Protein AF-A0A438KG16-F1 (afdb_monomer_lite)

Foldseek 3Di:
DDWDQDPVVRGTADWDQPPVQRFIAGPPPRDTPDGNNDDPDDPPDPVPVDPPVPDPVPPDDDFDPVDPCSDDDDDDDDDPDDDDDVVVPPPPVSDDDDDDDDDDDD

pLDDT: mean 73.13, std 16.73, range [38.31, 95.62]

Secondary structure (DSSP, 8-state):
--EEEETTTTEEEEEEEETTTTEEEETTT--EEEES-------TT---SS-GGG-TT--S----TTSS-----------TT--TTGGGGS-GGGS-----------

Organism: Vitis vinifera (NCBI:txid29760)

Sequence (106 aa):
MTDTYCPECKRYTEVVLDHSAGDTVCSECGLVLEAHSIDEASEWRTFANESADNDPVRVGGPSNPLLADGGLSTLISKPPMADPPMTSSLPHWVGGRTAAPTLTAP

Radius of gyration: 26.06 Å; chains: 1; bounding box: 80×26×62 Å

InterPro domains:
  IPR000812 Transcription factor TFIIB [PR00685] (19-39)
  IPR000812 Transcription factor TFIIB [PR00685] (41-54)
  IPR000812 Transcription factor TFIIB [PR00685] (55-76)
  IPR000812 Transcriptio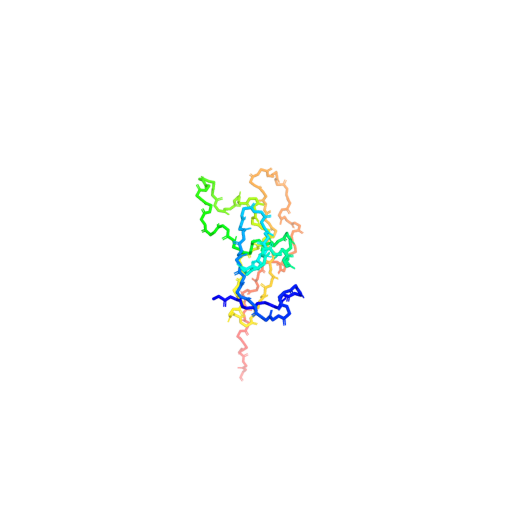n factor TFIIB [PTHR11618] (4-77)
  IPR013137 Zinc finger, TFIIB-type [PF08271] (5-47)
  IPR013137 Zinc finger, TFIIB-type [PS51134] (2-34)

Structure (mmCIF, N/CA/C/O backbone):
data_AF-A0A438KG16-F1
#
_entry.id   AF-A0A438KG16-F1
#
loop_
_atom_site.group_PDB
_atom_site.id
_atom_site.type_symbol
_atom_site.label_atom_id
_atom_site.label_alt_id
_atom_site.label_comp_id
_atom_site.label_asym_id
_atom_site.label_entity_id
_atom_site.label_seq_id
_atom_site.pdbx_PDB_ins_code
_atom_site.Cartn_x
_atom_site.Cartn_y
_atom_site.Cartn_z
_atom_site.occupancy
_atom_site.B_iso_or_equiv
_atom_site.auth_seq_id
_atom_site.auth_comp_id
_atom_site.auth_asym_id
_atom_site.auth_atom_id
_atom_site.pdbx_PDB_model_num
ATOM 1 N N . MET A 1 1 ? 0.329 -12.232 10.632 1.00 56.88 1 MET A N 1
ATOM 2 C CA . MET A 1 1 ? -0.754 -11.254 10.822 1.00 56.88 1 MET A CA 1
ATOM 3 C C . MET A 1 1 ? -0.135 -9.998 11.385 1.00 56.88 1 MET A C 1
ATOM 5 O O . MET A 1 1 ? 0.636 -10.094 12.330 1.00 56.88 1 MET A O 1
ATOM 9 N N . THR A 1 2 ? -0.347 -8.873 10.716 1.00 75.25 2 THR A N 1
ATOM 10 C CA . THR A 1 2 ? 0.105 -7.552 11.154 1.00 75.25 2 THR A CA 1
ATOM 11 C C . THR A 1 2 ? -0.912 -7.004 12.148 1.00 75.25 2 THR A C 1
ATOM 13 O O . THR A 1 2 ? -2.090 -6.907 11.820 1.00 75.25 2 THR A O 1
ATOM 16 N N . ASP A 1 3 ? -0.482 -6.661 13.358 1.00 83.44 3 ASP A N 1
ATOM 17 C CA . ASP A 1 3 ? -1.341 -6.008 14.348 1.00 83.44 3 ASP A CA 1
ATOM 18 C C . ASP A 1 3 ? -1.251 -4.486 14.183 1.00 83.44 3 ASP A C 1
ATOM 20 O O . ASP A 1 3 ? -0.155 -3.922 14.189 1.00 83.44 3 ASP A O 1
ATOM 24 N N . THR A 1 4 ? -2.394 -3.808 14.044 1.00 92.19 4 THR A N 1
ATOM 25 C CA . THR A 1 4 ? -2.469 -2.338 13.918 1.00 92.19 4 THR A CA 1
ATOM 26 C C . THR A 1 4 ? -3.402 -1.761 14.977 1.00 92.19 4 THR A C 1
ATOM 28 O O . THR A 1 4 ? -4.368 -2.401 15.395 1.00 92.19 4 THR A O 1
ATOM 31 N N . TYR A 1 5 ? -3.100 -0.556 15.461 1.00 94.31 5 TYR A N 1
ATOM 32 C CA . TYR A 1 5 ? -3.929 0.104 16.464 1.00 94.31 5 TYR A CA 1
ATOM 33 C C . TYR A 1 5 ? -5.231 0.616 15.842 1.00 94.31 5 TYR A C 1
ATOM 35 O O . TYR A 1 5 ? -5.209 1.495 14.981 1.00 94.31 5 TYR A O 1
ATOM 43 N N . CYS A 1 6 ? -6.369 0.107 16.312 1.00 95.62 6 CYS A N 1
ATOM 44 C CA . CYS A 1 6 ? -7.680 0.583 15.890 1.00 95.62 6 CYS A CA 1
ATOM 45 C C . CYS A 1 6 ? -8.187 1.681 16.848 1.00 95.62 6 CYS A C 1
ATOM 47 O O . CYS A 1 6 ? -8.341 1.411 18.046 1.00 95.62 6 CYS A O 1
ATOM 49 N N . PRO A 1 7 ? -8.500 2.899 16.362 1.00 94.94 7 PRO A N 1
ATOM 50 C CA . PRO A 1 7 ? -8.982 3.991 17.209 1.00 94.94 7 PRO A CA 1
ATOM 51 C C . PRO A 1 7 ? -10.385 3.742 17.790 1.00 94.94 7 PRO A C 1
ATOM 53 O O . PRO A 1 7 ? -10.659 4.187 18.903 1.00 94.94 7 PRO A O 1
ATOM 56 N N . GLU A 1 8 ? -11.244 2.989 17.095 1.00 94.75 8 GLU A N 1
ATOM 57 C CA . GLU A 1 8 ? -12.591 2.640 17.576 1.00 94.75 8 GLU A CA 1
ATOM 58 C C . GLU A 1 8 ? -12.548 1.550 18.659 1.00 94.75 8 GLU A C 1
ATOM 60 O O . GLU A 1 8 ? -13.154 1.691 19.721 1.00 94.75 8 GLU A O 1
ATOM 65 N N . CYS A 1 9 ? -11.757 0.489 18.456 1.00 94.06 9 CYS A N 1
ATOM 66 C CA . CYS A 1 9 ? -11.582 -0.566 19.462 1.00 94.06 9 CYS A CA 1
ATOM 67 C C . CYS A 1 9 ? -10.634 -0.171 20.607 1.00 94.06 9 CYS A C 1
ATOM 69 O O . CYS A 1 9 ? -10.584 -0.863 21.626 1.00 94.06 9 CYS A O 1
ATOM 71 N N . LYS A 1 10 ? -9.862 0.912 20.439 1.00 94.88 10 LYS A N 1
ATOM 72 C CA . LYS A 1 10 ? -8.853 1.429 21.383 1.00 94.88 10 LYS A CA 1
ATOM 73 C C . LYS A 1 10 ? -7.788 0.403 21.785 1.00 94.88 10 LYS A C 1
ATOM 75 O O . LYS A 1 10 ? -7.237 0.467 22.886 1.00 94.88 10 LYS A O 1
ATOM 80 N N . ARG A 1 11 ? -7.487 -0.544 20.899 1.00 93.94 11 ARG A N 1
ATOM 81 C CA . ARG A 1 11 ? -6.512 -1.622 21.109 1.00 93.94 11 ARG A CA 1
ATOM 82 C C . ARG A 1 11 ? -5.847 -2.002 19.792 1.00 93.94 11 ARG A C 1
ATOM 84 O O . ARG A 1 11 ? -6.348 -1.661 18.723 1.00 93.94 11 ARG A O 1
ATOM 91 N N . TYR A 1 12 ? -4.734 -2.722 19.887 1.00 94.00 12 TYR A N 1
ATOM 92 C CA . TYR A 1 12 ? -4.168 -3.409 18.732 1.00 94.00 12 TYR A CA 1
ATOM 93 C C . TYR A 1 12 ? -5.086 -4.559 18.348 1.00 94.00 12 TYR A C 1
ATOM 95 O O . TYR A 1 12 ? -5.495 -5.346 19.205 1.00 94.00 12 TYR A O 1
ATOM 103 N N . THR A 1 13 ? -5.451 -4.594 17.078 1.00 93.56 13 THR A N 1
ATOM 104 C CA . THR A 1 13 ? -6.319 -5.612 16.505 1.00 93.56 13 THR A CA 1
ATOM 105 C C . THR A 1 13 ? -5.654 -6.190 15.277 1.00 93.56 13 THR A C 1
ATOM 107 O O . THR A 1 13 ? -4.919 -5.493 14.570 1.00 93.56 13 THR A O 1
ATOM 110 N N . GLU A 1 14 ? -5.998 -7.435 14.991 1.00 94.44 14 GLU A N 1
ATOM 111 C CA . GLU A 1 14 ? -5.732 -8.016 13.692 1.00 94.44 14 GLU A CA 1
ATOM 112 C C . GLU A 1 14 ? -6.437 -7.189 12.603 1.00 94.44 14 GLU A C 1
ATOM 114 O O . GLU A 1 14 ? -7.542 -6.664 12.796 1.00 94.44 14 GLU A O 1
ATOM 119 N N . VAL A 1 15 ? -5.773 -7.046 11.461 1.00 93.88 15 VAL A N 1
ATOM 120 C CA . VAL A 1 15 ? -6.319 -6.356 10.294 1.00 93.88 15 VAL A CA 1
ATOM 121 C C . VAL A 1 15 ? -6.335 -7.281 9.091 1.00 93.88 15 VAL A C 1
ATOM 123 O O . VAL A 1 15 ? -5.469 -8.142 8.935 1.00 93.88 15 VAL A O 1
ATOM 126 N N . VAL A 1 16 ? -7.331 -7.081 8.239 1.00 92.62 16 VAL A N 1
ATOM 127 C CA . VAL A 1 16 ? -7.506 -7.784 6.973 1.00 92.62 16 VAL A CA 1
ATOM 128 C C . VAL A 1 16 ? -7.236 -6.799 5.845 1.00 92.62 16 VAL A C 1
ATOM 130 O O . VAL A 1 16 ? -7.782 -5.699 5.841 1.00 92.62 16 VAL A O 1
ATOM 133 N N . LEU A 1 17 ? -6.395 -7.203 4.897 1.00 90.06 17 LEU A N 1
ATOM 134 C CA . LEU A 1 17 ? -6.131 -6.462 3.668 1.00 90.06 17 LEU A CA 1
ATOM 135 C C . LEU A 1 17 ? -7.135 -6.899 2.597 1.00 90.06 17 LEU A C 1
ATOM 137 O O . LEU A 1 17 ? -7.122 -8.050 2.154 1.00 90.06 17 LEU A O 1
ATOM 141 N N . ASP A 1 18 ? -8.014 -5.986 2.196 1.00 90.06 18 ASP A N 1
ATOM 142 C CA . ASP A 1 18 ? -8.857 -6.150 1.018 1.00 90.06 18 ASP A CA 1
ATOM 143 C C . ASP A 1 18 ? -8.078 -5.683 -0.212 1.00 90.06 18 ASP A C 1
ATOM 145 O O . ASP A 1 18 ? -8.079 -4.507 -0.567 1.00 90.06 18 ASP A O 1
ATOM 149 N N . HIS A 1 19 ? -7.421 -6.627 -0.887 1.00 85.38 19 HIS A N 1
ATOM 150 C CA . HIS A 1 19 ? -6.660 -6.352 -2.107 1.00 85.38 19 HIS A CA 1
ATOM 151 C C . HIS A 1 19 ? -7.524 -5.846 -3.274 1.00 85.38 19 HIS A C 1
ATOM 153 O O . HIS A 1 19 ? -6.992 -5.237 -4.197 1.00 85.38 19 HIS A O 1
ATOM 159 N N . SER A 1 20 ? -8.836 -6.108 -3.272 1.00 86.38 20 SER A N 1
ATOM 160 C CA . SER A 1 20 ? -9.720 -5.683 -4.364 1.00 86.38 20 SER A CA 1
ATOM 161 C C . SER A 1 20 ? -10.088 -4.203 -4.263 1.00 86.38 20 SER A C 1
ATOM 163 O O . SER A 1 20 ? -10.174 -3.521 -5.285 1.00 86.38 20 SER A O 1
ATOM 165 N N . ALA A 1 21 ? -10.258 -3.706 -3.035 1.00 88.12 21 ALA A N 1
ATOM 166 C CA . ALA A 1 21 ? -10.494 -2.295 -2.743 1.00 88.12 21 ALA A CA 1
ATOM 167 C C . ALA A 1 21 ? -9.190 -1.507 -2.519 1.00 88.12 21 ALA A C 1
ATOM 169 O O . ALA A 1 21 ? -9.146 -0.305 -2.776 1.00 88.12 21 ALA A O 1
ATOM 170 N N . GLY A 1 22 ? -8.126 -2.185 -2.079 1.00 89.06 22 GLY A N 1
ATOM 171 C CA . GLY A 1 22 ? -6.898 -1.559 -1.595 1.00 89.06 22 GLY A CA 1
ATOM 172 C C . GLY A 1 22 ? -7.064 -0.971 -0.193 1.00 89.06 22 GLY A C 1
ATOM 173 O O . GLY A 1 22 ? -6.517 0.093 0.084 1.00 89.06 22 GLY A O 1
ATOM 174 N N . ASP A 1 23 ? -7.843 -1.624 0.669 1.00 92.50 23 ASP A N 1
ATOM 175 C CA . ASP A 1 23 ? -8.166 -1.124 2.007 1.00 92.50 23 ASP A CA 1
ATOM 176 C C . ASP A 1 23 ? -7.658 -2.080 3.092 1.00 92.50 23 ASP A C 1
ATOM 178 O O . ASP A 1 23 ? -7.759 -3.303 2.976 1.00 92.50 23 ASP A O 1
ATOM 182 N N . THR A 1 24 ? -7.170 -1.520 4.196 1.00 92.56 24 THR A N 1
ATOM 183 C CA . THR A 1 24 ? -6.823 -2.271 5.407 1.00 92.56 24 THR A CA 1
ATOM 184 C C . THR A 1 24 ? -7.926 -2.084 6.439 1.00 92.56 24 THR A C 1
ATOM 186 O O . THR A 1 24 ? -8.157 -0.978 6.934 1.00 92.56 24 THR A O 1
ATOM 189 N N . VAL A 1 25 ? -8.604 -3.172 6.798 1.00 94.12 25 VAL A N 1
ATOM 190 C CA . VAL A 1 25 ? -9.820 -3.154 7.617 1.00 94.12 25 VAL A CA 1
ATOM 191 C C . VAL A 1 25 ? -9.590 -3.865 8.950 1.00 94.12 25 VAL A C 1
ATOM 193 O O . VAL A 1 25 ? -9.030 -4.958 9.008 1.00 94.12 25 VAL A O 1
ATOM 196 N N . CYS A 1 26 ? -10.050 -3.264 10.046 1.00 95.19 26 CYS A N 1
ATOM 197 C CA . CYS A 1 26 ? -10.057 -3.900 11.364 1.00 95.19 26 CYS A CA 1
ATOM 198 C C . CYS A 1 26 ? -11.033 -5.089 11.390 1.00 95.19 26 CYS A C 1
ATOM 200 O O . CYS A 1 26 ? -12.224 -4.910 11.126 1.00 95.19 26 CYS A O 1
ATOM 202 N N . SER A 1 27 ? -10.565 -6.279 11.781 1.00 94.25 27 SER A N 1
ATOM 203 C CA . SER A 1 27 ? -11.393 -7.498 11.819 1.00 94.25 27 SER A CA 1
ATOM 204 C C . SER A 1 27 ? -12.483 -7.485 12.902 1.00 94.25 27 SER A C 1
ATOM 206 O O . SER A 1 27 ? -13.458 -8.227 12.812 1.00 94.25 27 SER A O 1
ATOM 208 N N . GLU A 1 28 ? -12.334 -6.633 13.917 1.00 93.88 28 GLU A N 1
ATOM 209 C CA . GLU A 1 28 ? -13.215 -6.576 15.089 1.00 93.88 28 GLU A CA 1
ATOM 210 C C . GLU A 1 28 ? -14.392 -5.605 14.911 1.00 93.88 28 GLU A C 1
ATOM 212 O O . GLU A 1 28 ? -15.516 -5.920 15.293 1.00 93.88 28 GLU A O 1
ATOM 217 N N . CYS A 1 29 ? -14.149 -4.413 14.351 1.00 94.81 29 CYS A N 1
ATOM 218 C CA . CYS A 1 29 ? -15.173 -3.367 14.207 1.00 94.81 29 CYS A CA 1
ATOM 219 C C . CYS A 1 29 ? -15.505 -2.987 12.757 1.00 94.81 29 CYS A C 1
ATOM 221 O O . CYS A 1 29 ? -16.453 -2.236 12.541 1.00 94.81 29 CYS A O 1
ATOM 223 N N . GLY A 1 30 ? -14.744 -3.475 11.771 1.00 92.94 30 GLY A N 1
ATOM 224 C CA . GLY A 1 30 ? -14.959 -3.163 10.355 1.00 92.94 30 GLY A CA 1
ATOM 225 C C . GLY A 1 30 ? -14.508 -1.763 9.927 1.00 92.94 30 GLY A C 1
ATOM 226 O O . GLY A 1 30 ? -14.802 -1.347 8.810 1.00 92.94 30 GLY A O 1
ATOM 227 N N . LEU A 1 31 ? -13.806 -1.020 10.789 1.00 94.81 31 LEU A N 1
ATOM 228 C CA . LEU A 1 31 ? -13.253 0.287 10.436 1.00 94.81 31 LEU A CA 1
ATOM 229 C C . LEU A 1 31 ? -12.114 0.138 9.416 1.00 94.81 31 LEU A C 1
ATOM 231 O O . LEU A 1 31 ? -11.183 -0.636 9.645 1.00 94.81 31 LEU A O 1
ATOM 235 N N . VAL A 1 32 ? -12.157 0.936 8.347 1.00 95.00 32 VAL A N 1
ATOM 236 C CA . VAL A 1 32 ? -11.035 1.111 7.414 1.00 95.00 32 VAL A CA 1
ATOM 237 C C . VAL A 1 32 ? -9.962 1.962 8.096 1.00 95.00 32 VAL A C 1
ATOM 239 O O . VAL A 1 32 ? -10.207 3.115 8.452 1.00 95.00 32 VAL A O 1
ATOM 242 N N . LEU A 1 33 ? -8.792 1.371 8.332 1.00 92.75 33 LEU A N 1
ATOM 243 C CA . LEU A 1 33 ? -7.657 2.007 9.009 1.00 92.75 33 LEU A CA 1
ATOM 244 C C . LEU A 1 33 ? -6.719 2.708 8.025 1.00 92.75 33 LEU A C 1
ATOM 246 O O . LEU A 1 33 ? -6.147 3.744 8.352 1.00 92.75 33 LEU A O 1
ATOM 250 N N . GLU A 1 34 ? -6.587 2.151 6.826 1.00 89.69 34 GLU A N 1
ATOM 251 C CA . GLU A 1 34 ? -5.816 2.703 5.718 1.00 89.69 34 GLU A CA 1
ATOM 252 C C . GLU A 1 34 ? -6.575 2.420 4.424 1.00 89.69 34 GLU A C 1
ATOM 254 O O . GLU A 1 34 ? -7.121 1.330 4.261 1.00 89.69 34 GLU A O 1
ATOM 259 N N . ALA A 1 35 ? -6.624 3.408 3.534 1.00 87.31 35 ALA A N 1
ATOM 260 C CA . ALA A 1 35 ? -7.262 3.303 2.229 1.00 87.31 35 ALA A CA 1
ATOM 261 C C . ALA A 1 35 ?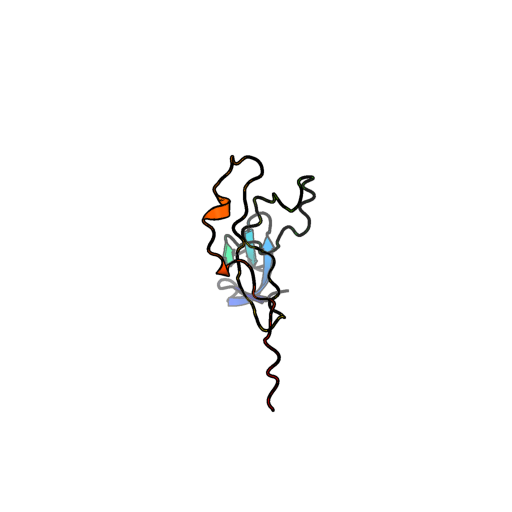 -6.236 3.589 1.133 1.00 87.31 35 ALA A C 1
ATOM 263 O O . ALA A 1 35 ? -5.307 4.373 1.348 1.00 87.31 35 ALA A O 1
ATOM 264 N N . HIS A 1 36 ? -6.440 3.006 -0.047 1.00 82.62 36 HIS A N 1
ATOM 265 C CA . HIS A 1 36 ? -5.522 3.101 -1.189 1.00 82.62 36 HIS A CA 1
ATOM 266 C C . HIS A 1 36 ? -4.127 2.508 -0.925 1.00 82.62 36 HIS A C 1
ATOM 268 O O . HIS A 1 36 ? -3.112 3.094 -1.309 1.00 82.62 36 HIS A O 1
ATOM 274 N N . SER A 1 37 ? -4.065 1.335 -0.295 1.00 82.69 37 SER A N 1
ATOM 275 C CA . SER A 1 37 ? -2.825 0.576 -0.150 1.00 82.69 37 SER A CA 1
ATOM 276 C C . SER A 1 37 ? -2.248 0.247 -1.527 1.00 82.69 37 SER A C 1
ATOM 278 O O . SER A 1 37 ? -2.937 -0.313 -2.385 1.00 82.69 37 SER A O 1
ATOM 280 N N . ILE A 1 38 ? -0.978 0.583 -1.735 1.00 81.19 38 ILE A N 1
ATOM 281 C CA . ILE A 1 38 ? -0.257 0.233 -2.957 1.00 81.19 38 ILE A CA 1
ATOM 282 C C . ILE A 1 38 ? 0.188 -1.221 -2.830 1.00 81.19 38 ILE A C 1
ATOM 284 O O . ILE A 1 38 ? 0.908 -1.559 -1.892 1.00 81.19 38 ILE A O 1
ATOM 288 N N . ASP A 1 39 ? -0.212 -2.066 -3.778 1.00 75.06 39 ASP A N 1
ATOM 289 C CA . ASP A 1 39 ? 0.351 -3.409 -3.877 1.00 75.06 39 ASP A CA 1
ATOM 290 C C . ASP A 1 39 ? 1.786 -3.313 -4.410 1.00 75.06 39 ASP A C 1
ATOM 292 O O . ASP A 1 39 ? 2.034 -2.928 -5.554 1.00 75.06 39 ASP A O 1
ATOM 296 N N . GLU A 1 40 ? 2.746 -3.606 -3.539 1.00 73.88 40 GLU A N 1
ATOM 297 C CA . GLU A 1 40 ? 4.173 -3.632 -3.861 1.00 73.88 40 GLU A CA 1
ATOM 298 C C . GLU A 1 40 ? 4.609 -4.952 -4.509 1.00 73.88 40 GLU A C 1
ATOM 300 O O . GLU A 1 40 ? 5.771 -5.097 -4.916 1.00 73.88 40 GLU A O 1
ATOM 305 N N . ALA A 1 41 ? 3.691 -5.916 -4.652 1.00 70.69 41 ALA A N 1
ATOM 306 C CA . ALA A 1 41 ? 3.941 -7.097 -5.449 1.00 70.69 41 ALA A CA 1
ATOM 307 C C . ALA A 1 41 ? 4.143 -6.677 -6.909 1.00 70.69 41 ALA A C 1
ATOM 309 O O . ALA A 1 41 ? 3.213 -6.392 -7.659 1.00 70.69 41 ALA A O 1
ATOM 310 N N . SER A 1 42 ? 5.404 -6.686 -7.338 1.00 61.62 42 SER A N 1
ATOM 311 C CA . SER A 1 42 ? 5.711 -6.767 -8.760 1.00 61.62 42 SER A CA 1
ATOM 312 C C . SER A 1 42 ? 5.005 -8.005 -9.299 1.00 61.62 42 SER A C 1
ATOM 314 O O . SER A 1 42 ? 5.159 -9.082 -8.715 1.00 61.62 42 SER A O 1
ATOM 316 N N . GLU A 1 43 ? 4.252 -7.875 -10.390 1.00 59.78 43 GLU A N 1
ATOM 317 C CA . GLU A 1 43 ? 3.646 -9.007 -11.087 1.00 59.78 43 GLU A CA 1
ATOM 318 C C . GLU A 1 43 ? 4.772 -9.899 -11.628 1.00 59.78 43 GLU A C 1
ATOM 320 O O . GLU A 1 43 ? 5.152 -9.842 -12.793 1.00 59.78 43 GLU A O 1
ATOM 325 N N . TRP A 1 44 ? 5.369 -10.727 -10.764 1.00 56.28 44 TRP A N 1
ATOM 326 C CA . TRP A 1 44 ? 6.584 -11.500 -11.045 1.00 56.28 44 TRP A CA 1
ATOM 327 C C . TRP A 1 44 ? 6.367 -12.501 -12.191 1.00 56.28 44 TRP A C 1
ATOM 329 O O . TRP A 1 44 ? 7.290 -13.178 -12.640 1.00 56.28 44 TRP A O 1
ATOM 339 N N . ARG A 1 45 ? 5.137 -12.612 -12.698 1.00 53.53 45 ARG A N 1
ATOM 340 C CA . ARG A 1 45 ? 4.791 -13.382 -13.883 1.00 53.53 45 ARG A CA 1
ATOM 341 C C . ARG A 1 45 ? 3.740 -12.651 -14.711 1.00 53.53 45 ARG A C 1
ATOM 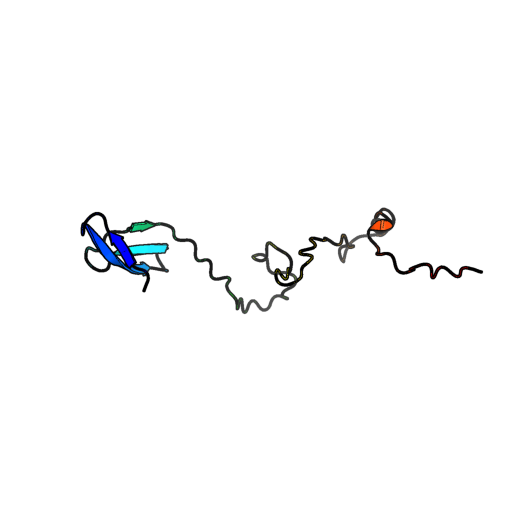343 O O . ARG A 1 45 ? 2.626 -13.147 -14.865 1.00 53.53 45 ARG A O 1
ATOM 350 N N . THR A 1 46 ? 4.098 -11.531 -15.323 1.00 54.75 46 THR A N 1
ATOM 351 C CA . THR A 1 46 ? 3.457 -11.166 -16.587 1.00 54.75 46 THR A CA 1
ATOM 352 C C . THR A 1 46 ? 3.792 -12.267 -17.597 1.00 54.75 46 THR A C 1
ATOM 354 O O . THR A 1 46 ? 4.865 -12.313 -18.189 1.00 54.75 46 THR A O 1
ATOM 357 N N . PHE A 1 47 ? 2.865 -13.208 -17.801 1.00 54.31 47 PHE A N 1
ATOM 358 C CA . PHE A 1 47 ? 2.878 -14.144 -18.937 1.00 54.31 47 PHE A CA 1
ATOM 359 C C . PHE A 1 47 ? 2.559 -13.419 -20.255 1.00 54.31 47 PHE A C 1
ATOM 361 O O . PHE A 1 47 ? 1.944 -13.986 -21.160 1.00 54.31 47 PHE A O 1
ATOM 368 N N . ALA A 1 48 ? 2.919 -12.143 -20.355 1.00 56.66 48 ALA A N 1
ATOM 369 C CA . ALA A 1 48 ? 2.778 -11.390 -21.571 1.00 56.66 48 ALA A CA 1
ATOM 370 C C . ALA A 1 48 ? 3.789 -12.002 -22.549 1.00 56.66 48 ALA A C 1
ATOM 372 O O . ALA A 1 48 ? 4.989 -12.031 -22.298 1.00 56.66 48 ALA A O 1
ATOM 373 N N . ASN A 1 49 ? 3.295 -12.584 -23.640 1.00 53.88 49 ASN A N 1
ATOM 374 C CA . ASN A 1 49 ? 4.075 -13.253 -24.691 1.00 53.88 49 ASN A CA 1
ATO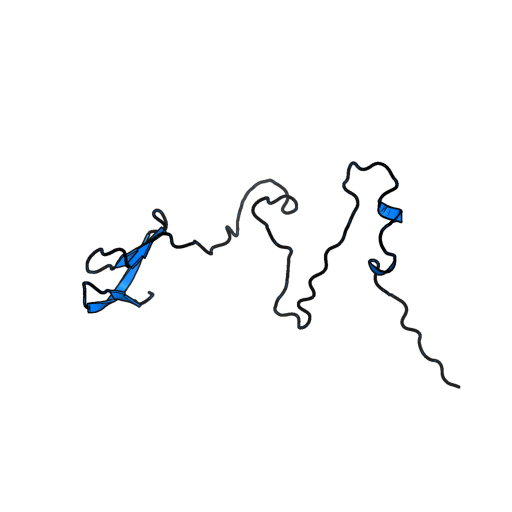M 375 C C . ASN A 1 49 ? 4.976 -12.276 -25.491 1.00 53.88 49 ASN A C 1
ATOM 377 O O . ASN A 1 49 ? 5.435 -12.566 -26.594 1.00 53.88 49 ASN A O 1
ATOM 381 N N . GLU A 1 50 ? 5.190 -11.089 -24.945 1.00 59.47 50 GLU A N 1
ATOM 382 C CA . GLU A 1 50 ? 6.030 -10.016 -25.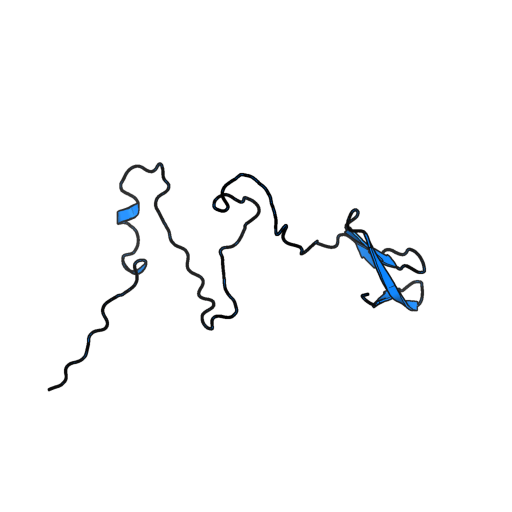425 1.00 59.47 50 GLU A CA 1
ATOM 383 C C . GLU A 1 50 ? 7.380 -10.129 -24.714 1.00 59.47 50 GLU A C 1
ATOM 385 O O . GLU A 1 50 ? 7.471 -10.311 -23.503 1.00 59.47 50 GLU A O 1
ATOM 390 N N . SER A 1 51 ? 8.450 -10.138 -25.508 1.00 58.97 51 SER A N 1
ATOM 391 C CA . SER A 1 51 ? 9.832 -10.244 -25.035 1.00 58.97 51 SER A CA 1
ATOM 392 C C . SER A 1 51 ? 10.069 -9.318 -23.840 1.00 58.97 51 SER A C 1
ATOM 394 O O . SER A 1 51 ? 9.712 -8.145 -23.928 1.00 58.97 51 SER A O 1
ATOM 396 N N . ALA A 1 52 ? 10.742 -9.807 -22.792 1.00 61.19 52 ALA A N 1
ATOM 397 C CA . ALA A 1 52 ? 11.080 -9.040 -21.585 1.00 61.19 52 ALA A CA 1
ATOM 398 C C . ALA A 1 52 ? 11.782 -7.690 -21.861 1.00 61.19 52 ALA A C 1
ATOM 400 O O . ALA A 1 52 ? 11.780 -6.808 -21.009 1.00 61.19 52 ALA A O 1
ATOM 401 N N . ASP A 1 53 ? 12.355 -7.520 -23.056 1.00 65.62 53 ASP A N 1
ATOM 402 C CA . ASP A 1 53 ? 12.937 -6.267 -23.543 1.00 65.62 53 ASP A CA 1
ATOM 403 C C . ASP A 1 53 ? 11.913 -5.137 -23.785 1.00 65.62 53 ASP A C 1
ATOM 405 O O . ASP A 1 53 ? 12.309 -3.979 -23.879 1.00 65.62 53 ASP A O 1
ATOM 409 N N . ASN A 1 54 ? 10.614 -5.440 -23.890 1.00 69.62 54 ASN A N 1
ATOM 410 C CA . ASN A 1 54 ? 9.546 -4.476 -24.188 1.00 69.62 54 ASN A CA 1
ATOM 411 C C . ASN A 1 54 ? 8.432 -4.482 -23.126 1.00 69.62 54 ASN A C 1
ATOM 413 O O . ASN A 1 54 ? 7.269 -4.309 -23.469 1.00 69.62 54 ASN A O 1
ATOM 417 N N . ASP A 1 55 ? 8.762 -4.688 -21.850 1.00 73.81 55 ASP A N 1
ATOM 418 C CA . ASP A 1 55 ? 7.786 -4.564 -20.762 1.00 73.81 55 ASP A CA 1
ATOM 419 C C . ASP A 1 55 ? 7.510 -3.073 -20.453 1.00 73.81 55 ASP A C 1
ATOM 421 O O . ASP A 1 55 ? 8.392 -2.393 -19.917 1.00 73.81 55 ASP A O 1
ATOM 425 N N . PRO A 1 56 ? 6.312 -2.533 -20.761 1.00 75.31 56 PRO A N 1
ATOM 426 C CA . PRO A 1 56 ? 5.991 -1.127 -20.513 1.00 75.31 56 PRO A CA 1
ATOM 427 C C . PRO A 1 56 ? 5.869 -0.786 -19.020 1.00 75.31 56 PRO A C 1
ATOM 429 O O . PRO A 1 56 ? 5.937 0.391 -18.663 1.00 75.31 56 PRO A O 1
ATOM 432 N N . VAL A 1 57 ? 5.690 -1.783 -18.146 1.00 74.44 57 VAL A N 1
ATOM 433 C CA . VAL A 1 57 ? 5.597 -1.597 -16.688 1.00 74.44 57 VAL A CA 1
ATOM 434 C C . VAL A 1 57 ? 6.996 -1.516 -16.055 1.00 74.44 57 VAL A C 1
ATOM 436 O O . VAL A 1 57 ? 7.181 -0.915 -14.993 1.00 74.44 57 VAL A O 1
ATOM 439 N N . ARG A 1 58 ? 8.026 -2.053 -16.723 1.00 78.00 58 ARG A N 1
ATOM 440 C CA . ARG A 1 58 ? 9.421 -2.030 -16.263 1.00 78.00 58 ARG A CA 1
ATOM 441 C C . ARG A 1 58 ? 10.034 -0.627 -16.399 1.00 78.00 58 ARG A C 1
ATOM 443 O O . ARG A 1 58 ? 10.621 -0.276 -17.415 1.00 78.00 58 ARG A O 1
ATOM 450 N N . VAL A 1 59 ? 10.002 0.158 -15.322 1.00 79.31 59 VAL A N 1
ATOM 451 C CA . VAL A 1 59 ? 10.560 1.532 -15.292 1.00 79.31 59 VAL A CA 1
ATOM 452 C C . VAL A 1 59 ? 12.053 1.631 -14.932 1.00 79.31 59 VAL A C 1
ATOM 454 O O . VAL A 1 59 ? 12.628 2.716 -14.981 1.00 79.31 59 VAL A O 1
ATOM 457 N N . GLY A 1 60 ? 12.705 0.524 -14.559 1.00 78.62 60 GLY A N 1
ATOM 458 C CA . GLY A 1 60 ? 14.107 0.516 -14.118 1.00 78.62 60 GLY A CA 1
ATOM 459 C C . GLY A 1 60 ? 14.920 -0.657 -14.664 1.00 78.62 60 GLY A C 1
ATOM 460 O O . GLY A 1 60 ? 14.392 -1.746 -14.879 1.00 78.62 60 GLY A O 1
ATOM 461 N N . GLY A 1 61 ? 16.225 -0.455 -14.860 1.00 76.19 61 GLY A N 1
ATOM 462 C CA . GLY A 1 61 ? 17.149 -1.514 -15.283 1.00 76.19 61 GLY A CA 1
ATOM 463 C C . GLY A 1 61 ? 17.410 -2.562 -14.189 1.00 76.19 61 GLY A C 1
ATOM 464 O O . GLY A 1 61 ? 17.049 -2.360 -13.028 1.00 76.19 61 GLY A O 1
ATOM 465 N N . PRO A 1 62 ? 18.012 -3.712 -14.525 1.00 72.06 62 PRO A N 1
ATOM 466 C CA . PRO A 1 62 ? 18.449 -4.681 -13.528 1.00 72.06 62 PRO A CA 1
ATOM 467 C C . PRO A 1 62 ? 19.603 -4.097 -12.703 1.00 72.06 62 PRO A C 1
ATOM 469 O O . PRO A 1 62 ? 20.648 -3.745 -13.245 1.00 72.06 62 PRO A O 1
ATOM 472 N N . SER A 1 63 ? 19.426 -4.013 -11.388 1.00 78.06 63 SER A N 1
ATOM 473 C CA . SER A 1 63 ? 20.487 -3.681 -10.438 1.00 78.06 63 SER A CA 1
ATOM 474 C C . SER A 1 63 ? 20.581 -4.779 -9.381 1.00 78.06 63 SER A C 1
ATOM 476 O O . SER A 1 63 ? 19.587 -5.425 -9.048 1.00 78.06 63 SER A O 1
ATOM 478 N N . ASN A 1 64 ? 21.791 -5.034 -8.882 1.00 78.56 64 ASN A N 1
ATOM 479 C CA . ASN A 1 64 ? 22.012 -5.994 -7.807 1.00 78.56 64 ASN A CA 1
ATOM 480 C C . ASN A 1 64 ? 22.591 -5.260 -6.588 1.00 78.56 64 ASN A C 1
ATOM 482 O O . ASN A 1 64 ? 23.780 -4.938 -6.601 1.00 78.56 64 ASN A O 1
ATOM 486 N N . PRO A 1 65 ? 21.787 -5.007 -5.540 1.00 80.31 65 PRO A N 1
ATOM 487 C CA . PRO A 1 65 ? 22.232 -4.262 -4.363 1.00 80.31 65 PRO A CA 1
ATOM 488 C C . PRO A 1 65 ? 23.253 -5.024 -3.503 1.00 80.31 65 PRO A C 1
ATOM 490 O O . PRO A 1 65 ? 23.831 -4.438 -2.595 1.00 80.31 65 PRO A O 1
ATOM 493 N N . LEU A 1 66 ? 23.484 -6.319 -3.761 1.00 85.44 66 LEU A N 1
ATOM 494 C CA . LEU A 1 66 ? 24.474 -7.124 -3.037 1.00 85.44 66 LEU A CA 1
ATOM 495 C C . LEU A 1 66 ? 25.912 -6.892 -3.525 1.00 85.44 66 LEU A C 1
ATOM 497 O O . LEU A 1 66 ? 26.858 -7.323 -2.866 1.00 85.44 66 LEU A O 1
ATOM 501 N N . LEU A 1 67 ? 26.093 -6.251 -4.681 1.00 83.81 67 LEU A N 1
ATOM 502 C CA . LEU A 1 67 ? 27.409 -5.869 -5.186 1.00 83.81 67 LEU A CA 1
ATOM 503 C C . LEU A 1 67 ? 27.786 -4.498 -4.608 1.00 83.81 67 LEU A C 1
ATOM 505 O O . LEU A 1 67 ? 26.970 -3.581 -4.604 1.00 83.81 67 LEU A O 1
ATOM 509 N N . ALA A 1 68 ? 29.024 -4.370 -4.116 1.00 72.06 68 ALA A N 1
ATOM 510 C CA . ALA A 1 68 ? 29.512 -3.179 -3.405 1.00 72.06 68 ALA A CA 1
ATOM 511 C C . ALA A 1 68 ? 29.403 -1.890 -4.236 1.00 72.06 68 ALA A C 1
ATOM 513 O O . ALA A 1 68 ? 29.173 -0.806 -3.700 1.00 72.06 68 ALA A O 1
ATOM 514 N N . ASP A 1 69 ? 29.501 -2.040 -5.553 1.00 66.94 69 ASP A N 1
ATOM 515 C CA . ASP A 1 69 ? 29.363 -0.966 -6.512 1.00 66.94 69 ASP A CA 1
ATOM 516 C C . ASP A 1 69 ? 27.970 -1.091 -7.130 1.00 66.94 69 ASP A C 1
ATOM 518 O O . ASP A 1 69 ? 27.782 -1.749 -8.154 1.00 66.94 69 ASP A O 1
ATOM 522 N N . GLY A 1 70 ? 26.966 -0.467 -6.512 1.00 69.56 70 GLY A N 1
ATOM 523 C CA . GLY A 1 70 ? 25.638 -0.252 -7.105 1.00 69.56 70 GLY A CA 1
ATOM 524 C C . GLY A 1 70 ? 25.697 0.701 -8.309 1.00 69.56 70 GLY A C 1
ATOM 525 O O . GLY A 1 70 ? 24.945 1.669 -8.381 1.00 69.56 70 GLY A O 1
ATOM 526 N N . GLY A 1 71 ? 26.659 0.486 -9.208 1.00 73.50 71 GLY A N 1
ATOM 527 C CA . GLY A 1 71 ? 27.024 1.359 -10.307 1.00 73.50 71 GLY A CA 1
ATOM 528 C C . GLY A 1 71 ? 25.890 1.468 -11.309 1.00 73.50 71 GLY A C 1
ATOM 529 O O . GLY A 1 71 ? 25.603 0.534 -12.056 1.00 73.50 71 GLY A O 1
ATOM 530 N N . LEU A 1 72 ? 25.259 2.637 -11.340 1.00 80.12 72 LEU A N 1
ATOM 531 C CA . LEU A 1 72 ? 24.253 2.972 -12.333 1.00 80.12 72 LEU A CA 1
ATOM 532 C C . LEU A 1 72 ? 24.970 3.426 -13.606 1.00 80.12 72 LEU A C 1
ATOM 534 O O . LEU A 1 72 ? 25.661 4.445 -13.611 1.00 80.12 72 LEU A O 1
ATOM 538 N N . SER A 1 73 ? 24.818 2.667 -14.689 1.00 77.19 73 SER A N 1
ATOM 539 C CA . SER A 1 73 ? 25.304 3.056 -16.013 1.00 77.19 73 SER A CA 1
ATOM 540 C C . SER A 1 73 ? 24.221 2.814 -17.054 1.00 77.19 73 SER A C 1
ATOM 542 O O . SER A 1 73 ? 23.456 1.855 -16.962 1.00 77.19 73 SER A O 1
ATOM 544 N N . THR A 1 74 ? 24.134 3.709 -18.033 1.00 77.94 74 THR A N 1
ATOM 545 C CA . THR A 1 74 ? 23.227 3.576 -19.173 1.00 77.94 74 THR A CA 1
ATOM 546 C C . THR A 1 74 ? 24.043 3.555 -20.459 1.00 77.94 74 THR A C 1
ATOM 548 O O . THR A 1 74 ? 25.007 4.306 -20.617 1.00 77.94 74 THR A O 1
ATOM 551 N N . LEU A 1 75 ? 23.681 2.656 -21.377 1.00 80.50 75 LEU A N 1
ATOM 552 C CA . LEU A 1 75 ? 24.321 2.529 -22.683 1.00 80.50 75 LEU A CA 1
ATOM 553 C C . LEU A 1 75 ? 23.439 3.190 -23.736 1.00 80.50 75 LEU A C 1
ATOM 555 O O . LEU A 1 75 ? 22.309 2.767 -23.973 1.00 80.50 75 LEU A O 1
ATOM 559 N N . ILE A 1 76 ? 23.970 4.218 -24.391 1.00 81.00 76 ILE A N 1
ATOM 560 C CA . ILE A 1 76 ? 23.312 4.838 -25.539 1.00 81.00 76 ILE A CA 1
ATOM 561 C C . ILE A 1 76 ? 23.675 4.001 -26.767 1.00 81.00 76 ILE A C 1
ATOM 563 O O . ILE A 1 76 ? 24.838 3.956 -27.166 1.00 81.00 76 ILE A O 1
ATOM 567 N N . SER A 1 77 ? 22.690 3.322 -27.355 1.00 74.00 77 SER A N 1
ATOM 568 C CA . SER A 1 77 ? 22.867 2.497 -28.554 1.00 74.00 77 SER A CA 1
ATOM 569 C C . SER A 1 77 ? 21.939 2.941 -29.685 1.00 74.00 77 SER A C 1
ATOM 571 O O . SER A 1 77 ? 20.989 3.701 -29.488 1.00 74.00 77 SER A O 1
ATOM 573 N N . LYS A 1 78 ? 22.262 2.516 -30.909 1.00 77.06 78 LYS A N 1
ATOM 574 C CA . LYS A 1 78 ? 21.513 2.871 -32.116 1.00 77.06 78 LYS A CA 1
ATOM 575 C C . LYS A 1 78 ? 20.174 2.112 -32.135 1.00 77.06 78 LYS A C 1
ATOM 577 O O . LYS A 1 78 ? 20.205 0.885 -32.046 1.00 77.06 78 LYS A O 1
ATOM 582 N N . PRO A 1 79 ? 19.025 2.784 -32.336 1.00 68.81 79 PRO A N 1
ATOM 583 C CA . PRO A 1 79 ? 17.772 2.077 -32.560 1.00 68.81 79 PRO A CA 1
ATOM 584 C C . PRO A 1 79 ? 17.828 1.308 -33.895 1.00 68.81 79 PRO A C 1
ATOM 586 O O . PRO A 1 79 ? 18.507 1.743 -34.832 1.00 68.81 79 PRO A O 1
ATOM 589 N N . PRO A 1 80 ? 17.106 0.181 -34.023 1.00 65.50 80 PRO A N 1
ATOM 590 C CA . PRO A 1 80 ? 17.213 -0.728 -35.170 1.00 65.50 80 PRO A CA 1
ATOM 591 C C . PRO A 1 80 ? 16.871 -0.084 -36.528 1.00 65.50 80 PRO A C 1
ATOM 593 O O . PRO A 1 80 ? 17.297 -0.589 -37.561 1.00 65.50 80 PRO A O 1
ATOM 596 N N . MET A 1 81 ? 16.166 1.054 -36.538 1.00 59.88 81 MET A N 1
ATOM 597 C CA . MET A 1 81 ? 15.807 1.839 -37.729 1.00 59.88 81 MET A CA 1
ATOM 598 C C . MET A 1 81 ? 16.328 3.285 -37.656 1.00 59.88 81 MET A C 1
ATOM 600 O O . MET A 1 81 ? 15.567 4.240 -37.760 1.00 59.88 81 MET A O 1
ATOM 604 N N . ALA A 1 82 ? 17.629 3.476 -37.449 1.00 59.00 82 ALA A N 1
ATOM 605 C CA . ALA A 1 82 ? 18.264 4.768 -37.722 1.00 59.00 82 ALA A CA 1
ATOM 606 C C . ALA A 1 82 ? 19.149 4.670 -38.971 1.00 59.00 82 ALA A C 1
ATOM 608 O O . ALA A 1 82 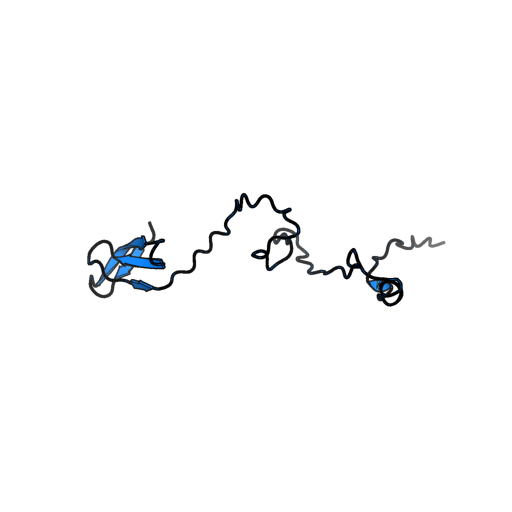? 19.862 3.683 -39.148 1.00 59.00 82 ALA A O 1
ATOM 609 N N . ASP A 1 83 ? 19.203 5.716 -39.787 1.00 64.31 83 ASP A N 1
ATOM 610 C CA . ASP A 1 83 ? 20.246 5.901 -40.803 1.00 64.31 83 ASP A CA 1
ATOM 611 C C . ASP A 1 83 ? 21.617 6.173 -40.127 1.00 64.31 83 ASP A C 1
ATOM 613 O O . ASP A 1 83 ? 21.666 6.552 -38.946 1.00 64.31 83 ASP A O 1
ATOM 617 N N . PRO A 1 84 ? 22.776 5.912 -40.765 1.00 61.25 84 PRO A N 1
ATOM 618 C CA . PRO A 1 84 ? 24.070 6.362 -40.231 1.00 61.25 84 PRO A CA 1
ATOM 619 C C . PRO A 1 84 ? 24.146 7.900 -40.342 1.00 61.25 84 PRO A C 1
ATOM 621 O O . PRO A 1 84 ? 23.821 8.411 -41.412 1.00 61.25 84 PRO A O 1
ATOM 624 N N . PRO A 1 85 ? 24.525 8.664 -39.282 1.00 56.69 85 PRO A N 1
ATOM 625 C CA . PRO A 1 85 ? 25.805 8.527 -38.574 1.00 56.69 85 PRO A CA 1
ATOM 626 C C . PRO A 1 85 ? 25.756 8.822 -37.049 1.00 56.69 85 PRO A C 1
ATOM 628 O O . PRO A 1 85 ? 26.716 9.334 -36.488 1.00 56.69 85 PRO A O 1
ATOM 631 N N . MET A 1 86 ? 24.668 8.536 -36.323 1.00 56.91 86 MET A N 1
ATOM 632 C CA . MET A 1 86 ? 24.579 8.978 -34.910 1.00 56.91 86 MET A CA 1
ATOM 633 C C . MET A 1 86 ? 25.528 8.274 -33.920 1.00 56.91 86 MET A C 1
ATOM 635 O O . MET A 1 86 ? 25.746 8.779 -32.823 1.00 56.91 86 MET A O 1
ATOM 639 N N . THR A 1 87 ? 26.151 7.150 -34.294 1.00 55.84 87 THR A N 1
ATOM 640 C CA . THR A 1 87 ? 27.105 6.456 -33.407 1.00 55.84 87 THR A CA 1
ATOM 641 C C . THR A 1 87 ? 28.488 7.113 -33.351 1.00 55.84 87 THR A C 1
ATOM 643 O O . THR A 1 87 ? 29.235 6.833 -32.418 1.00 55.84 87 THR A O 1
ATOM 646 N N . SER A 1 88 ? 28.858 7.967 -34.318 1.00 57.00 88 SER A N 1
ATOM 647 C CA . SER A 1 88 ? 30.199 8.578 -34.360 1.00 57.00 88 SER A CA 1
ATOM 648 C C . SER A 1 88 ? 30.369 9.744 -33.385 1.00 57.00 88 SER A C 1
ATOM 650 O O . SER A 1 88 ? 31.487 10.203 -33.176 1.00 57.00 88 SER A O 1
ATOM 652 N N . SER A 1 89 ? 29.272 10.240 -32.807 1.00 62.84 89 SER A N 1
ATOM 653 C CA . SER A 1 89 ? 29.259 11.374 -31.873 1.00 62.84 89 SER A CA 1
ATOM 654 C C . SER A 1 89 ? 29.179 10.951 -30.404 1.00 62.84 89 SER A C 1
ATOM 656 O O . SER A 1 89 ? 29.124 11.813 -29.528 1.00 62.84 89 SER A O 1
ATOM 658 N N . LEU A 1 90 ? 29.173 9.645 -30.114 1.00 63.62 90 LEU A N 1
ATOM 659 C CA . LEU A 1 90 ? 29.253 9.151 -28.741 1.00 63.62 90 LEU A CA 1
ATOM 660 C C . LEU A 1 90 ? 30.649 9.449 -28.166 1.00 63.62 90 LEU A C 1
ATOM 662 O O . LEU A 1 90 ? 31.650 9.236 -28.858 1.00 63.62 90 LEU A O 1
ATOM 666 N N . PRO A 1 91 ? 30.755 9.928 -26.912 1.00 61.91 91 PRO A N 1
ATOM 667 C CA . PRO A 1 91 ? 32.052 10.152 -26.296 1.00 61.91 91 PRO A CA 1
ATOM 668 C C . PRO A 1 91 ? 32.826 8.833 -26.244 1.00 61.91 91 PRO A C 1
ATOM 670 O O . PRO A 1 91 ? 32.325 7.834 -25.733 1.00 61.91 91 PRO A O 1
ATOM 673 N N . HIS A 1 92 ? 34.071 8.838 -26.721 1.00 62.19 92 HIS A N 1
ATOM 674 C CA . HIS A 1 92 ? 34.940 7.653 -26.733 1.00 62.19 92 HIS A CA 1
ATOM 675 C C . HIS A 1 92 ? 35.142 7.019 -25.341 1.00 62.19 92 HIS A C 1
ATOM 677 O O . HIS A 1 92 ? 35.508 5.854 -25.246 1.00 62.19 92 HIS A O 1
ATOM 683 N N . TRP A 1 93 ? 34.874 7.763 -24.262 1.00 55.75 93 TRP A N 1
ATOM 684 C CA . TRP A 1 93 ? 34.922 7.287 -22.876 1.00 55.75 93 TRP A CA 1
ATOM 685 C C . TRP A 1 93 ? 33.747 6.388 -22.459 1.00 55.75 93 TRP A C 1
ATOM 687 O O . TRP A 1 93 ? 33.819 5.777 -21.395 1.00 55.75 93 TRP A O 1
ATOM 697 N N . VAL A 1 94 ? 32.674 6.300 -23.257 1.00 55.50 94 VAL A N 1
ATOM 698 C CA . VAL A 1 94 ? 31.536 5.389 -23.008 1.00 55.50 94 VAL A CA 1
ATOM 699 C C . VAL A 1 94 ? 31.912 3.928 -23.334 1.00 55.50 94 VAL A C 1
ATOM 701 O O . VAL A 1 94 ? 31.263 3.002 -22.858 1.00 55.50 94 VAL A O 1
ATOM 704 N N . GLY A 1 95 ? 33.008 3.702 -24.072 1.00 48.56 95 GLY A N 1
ATOM 705 C CA . GLY A 1 95 ? 33.637 2.392 -24.265 1.00 48.56 95 GLY A CA 1
ATOM 706 C C . GLY A 1 95 ? 34.784 2.182 -23.275 1.00 48.56 95 GLY A C 1
ATOM 707 O O . GLY A 1 95 ? 35.815 2.846 -23.352 1.00 48.56 95 GLY A O 1
ATOM 708 N N . GLY A 1 96 ? 34.595 1.273 -22.322 1.00 42.25 96 GLY A N 1
ATOM 709 C CA . GLY A 1 96 ? 35.530 1.001 -21.235 1.00 42.25 96 GLY A CA 1
ATOM 710 C C . GLY A 1 96 ? 36.968 0.694 -21.670 1.00 42.25 96 GLY A C 1
ATOM 711 O O . GLY A 1 96 ? 37.239 -0.052 -22.606 1.00 42.25 96 GLY A O 1
ATOM 712 N N . ARG A 1 97 ? 37.882 1.265 -20.887 1.00 50.56 97 ARG A N 1
ATOM 713 C CA . ARG A 1 97 ? 39.317 0.995 -20.795 1.00 50.56 97 ARG A CA 1
ATOM 714 C C . ARG A 1 97 ? 39.608 -0.509 -20.666 1.00 50.56 97 ARG A C 1
ATOM 716 O O . ARG A 1 97 ? 39.310 -1.094 -19.630 1.00 50.56 97 ARG A O 1
ATOM 723 N N . THR A 1 98 ? 40.324 -1.092 -21.624 1.00 46.56 98 THR A N 1
ATOM 724 C CA . THR A 1 98 ? 41.162 -2.282 -21.392 1.00 46.56 98 THR A CA 1
ATOM 725 C C . THR A 1 98 ? 42.556 -2.041 -21.954 1.00 46.56 98 THR A C 1
ATOM 727 O O . THR A 1 98 ? 42.844 -2.374 -23.097 1.00 46.56 98 THR A O 1
ATOM 730 N N . ALA A 1 99 ? 43.417 -1.441 -21.138 1.00 38.31 99 ALA A N 1
ATOM 731 C CA . ALA A 1 99 ? 44.857 -1.676 -21.151 1.00 38.31 99 ALA A CA 1
ATOM 732 C C . ALA A 1 99 ? 45.417 -1.103 -19.846 1.00 38.31 99 ALA A C 1
ATOM 734 O O . ALA A 1 99 ? 45.646 0.099 -19.727 1.00 38.31 99 ALA A O 1
ATOM 735 N N . ALA A 1 100 ? 45.584 -1.958 -18.839 1.00 42.03 100 ALA A N 1
ATOM 736 C CA . ALA A 1 100 ? 46.464 -1.637 -17.727 1.00 42.03 100 ALA A CA 1
ATOM 737 C C . ALA A 1 100 ? 47.902 -1.595 -18.277 1.00 42.03 100 ALA A C 1
ATOM 739 O O . ALA A 1 100 ? 48.330 -2.589 -18.868 1.00 42.03 100 ALA A O 1
ATOM 740 N N . PRO A 1 101 ? 48.662 -0.495 -18.134 1.00 39.72 101 PRO A N 1
ATOM 741 C CA . PRO A 1 101 ? 50.076 -0.529 -18.463 1.00 39.72 101 PRO A CA 1
ATOM 742 C C . PRO A 1 101 ? 50.813 -1.283 -17.352 1.00 39.72 101 PRO A C 1
ATOM 744 O O . PRO A 1 101 ? 50.924 -0.805 -16.223 1.00 39.72 101 PRO A O 1
ATOM 747 N N . THR A 1 102 ? 51.320 -2.474 -17.667 1.00 45.16 102 THR A N 1
ATOM 748 C CA . THR A 1 102 ? 52.337 -3.141 -16.850 1.00 45.16 102 THR A CA 1
ATOM 749 C C . THR A 1 102 ? 53.577 -2.250 -16.830 1.00 45.16 102 THR A C 1
ATOM 751 O O . THR A 1 102 ? 54.307 -2.155 -17.816 1.00 45.16 102 THR A O 1
ATOM 754 N N . LEU A 1 103 ? 53.797 -1.566 -15.708 1.00 42.19 103 LEU A N 1
ATOM 755 C CA . LEU A 1 103 ? 55.050 -0.886 -15.406 1.00 42.19 103 LEU A CA 1
ATOM 756 C C . LEU A 1 103 ? 56.171 -1.932 -15.376 1.00 42.19 103 LEU A C 1
ATOM 758 O O . LEU A 1 103 ? 56.263 -2.726 -14.445 1.00 42.19 103 LEU A O 1
ATOM 762 N N . THR A 1 104 ? 57.017 -1.931 -16.404 1.00 41.44 104 THR A N 1
ATOM 763 C CA . THR A 1 104 ? 58.362 -2.506 -16.319 1.00 41.44 104 THR A CA 1
ATOM 764 C C . THR A 1 104 ? 59.268 -1.403 -15.787 1.00 41.44 104 THR A C 1
ATOM 766 O O . THR A 1 104 ? 59.450 -0.385 -16.453 1.00 41.44 104 THR A O 1
ATOM 769 N N . ALA A 1 105 ? 59.776 -1.573 -14.569 1.00 41.53 105 ALA A N 1
ATOM 770 C CA . ALA A 1 105 ? 60.881 -0.777 -14.045 1.00 41.53 105 ALA A CA 1
ATOM 771 C C . ALA A 1 105 ? 62.213 -1.489 -14.371 1.00 41.53 105 ALA A C 1
ATOM 773 O O . ALA A 1 105 ? 62.201 -2.720 -14.464 1.00 41.53 105 ALA A O 1
ATOM 774 N N . PRO A 1 106 ? 63.316 -0.744 -14.588 1.00 52.78 106 PRO A N 1
ATOM 775 C CA . PRO A 1 106 ? 64.648 -1.314 -14.802 1.00 52.78 106 PRO A CA 1
ATOM 776 C C . PRO A 1 106 ? 65.204 -2.018 -13.558 1.00 52.78 106 PRO A C 1
ATOM 778 O O . PRO A 1 106 ? 64.850 -1.602 -12.429 1.00 52.78 106 PRO A O 1
#